Protein AF-A0A140NJE4-F1 (afdb_monomer_lite)

Foldseek 3Di:
DAQVVVLVVCLVCLQPVDDDLVVQLVQLVVVCVVCVVVVHNDDSVNSRDDGPPPVSVVVNVVPPVRNVVVVVVVD

InterPro domains:
  IPR009350 Minor tail T [PF06223] (2-62)

Radius of gyration: 18.77 Å; chains: 1; bounding box: 41×19×50 Å

Sequence (75 aa):
MPASELQLWWAFDSINPIGDARQDVHAAQITAAIFNAQGVKTTLNDTLLRWDVESVQAEEQAGSGLEDFFASLSG

Secondary structure (DSSP, 8-state):
--HHHHHHHHHHHHS-SS--HHHHHHHHHHHHHHHHHTT----HHHHS----HHHHHHHGGGTTHHHHHHHHH--

Organism: Providencia stuartii (strain MRSN 2154) (NCBI:txid1157951)

pLDDT: mean 77.49, std 11.16, range [56.03, 94.12]

Structure (mmCIF, N/CA/C/O backbone):
data_AF-A0A140NJE4-F1
#
_entry.id   AF-A0A140NJE4-F1
#
loop_
_atom_site.group_PDB
_atom_site.id
_atom_site.type_symbol
_atom_site.label_atom_id
_atom_site.label_alt_id
_atom_site.label_comp_id
_atom_site.label_asym_id
_atom_site.label_entity_id
_atom_site.label_seq_id
_atom_site.pdbx_PDB_ins_code
_atom_site.Cartn_x
_atom_site.Cartn_y
_atom_site.Cartn_z
_atom_site.occupancy
_atom_site.B_iso_or_equiv
_atom_site.auth_seq_id
_atom_site.auth_comp_id
_atom_site.auth_asym_id
_atom_site.auth_atom_id
_atom_site.pdbx_PDB_model_num
ATOM 1 N N . MET A 1 1 ? 22.745 10.632 -19.583 1.00 58.06 1 MET A N 1
ATOM 2 C CA . MET A 1 1 ? 22.457 9.456 -18.739 1.00 58.06 1 MET A CA 1
ATOM 3 C C . MET A 1 1 ? 22.139 8.313 -19.689 1.00 58.06 1 MET A C 1
ATOM 5 O O . MET A 1 1 ? 21.433 8.585 -20.657 1.00 58.06 1 MET A O 1
ATOM 9 N N . PRO A 1 2 ? 22.744 7.128 -19.536 1.00 78.50 2 PRO A N 1
ATOM 10 C CA . PRO A 1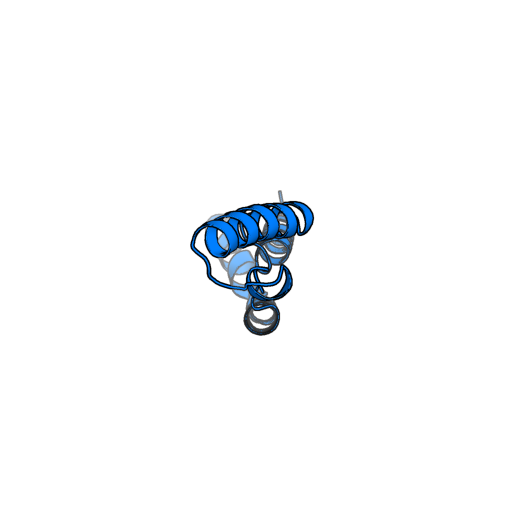 2 ? 22.475 5.982 -20.404 1.00 78.50 2 PRO A CA 1
ATOM 11 C C . PRO A 1 2 ? 21.036 5.474 -20.212 1.00 78.50 2 PRO A C 1
ATOM 13 O O . PRO A 1 2 ? 20.475 5.612 -19.126 1.00 78.50 2 PRO A O 1
ATOM 16 N N . ALA A 1 3 ? 20.435 4.907 -21.261 1.00 77.12 3 ALA A N 1
ATOM 17 C CA . ALA A 1 3 ? 19.047 4.432 -21.235 1.00 77.12 3 ALA A CA 1
ATOM 18 C C . ALA A 1 3 ? 18.834 3.312 -20.196 1.00 77.12 3 ALA A C 1
ATOM 20 O O . ALA A 1 3 ? 17.883 3.388 -19.421 1.00 77.12 3 ALA A O 1
ATOM 21 N N . SER A 1 4 ? 19.804 2.407 -20.048 1.00 75.62 4 SER A N 1
ATOM 22 C CA . SER A 1 4 ? 19.878 1.440 -18.937 1.00 75.62 4 SER A CA 1
ATOM 23 C C . SER A 1 4 ? 19.724 2.020 -17.519 1.00 75.62 4 SER A C 1
ATOM 25 O O . SER A 1 4 ? 19.104 1.389 -16.665 1.00 75.62 4 SER A O 1
ATOM 27 N N . GLU A 1 5 ? 20.247 3.217 -17.230 1.00 81.88 5 GLU A N 1
ATOM 28 C CA . GLU A 1 5 ? 20.092 3.839 -15.904 1.00 81.88 5 GLU A CA 1
ATOM 29 C C . GLU A 1 5 ? 18.659 4.347 -15.694 1.00 81.88 5 GLU A C 1
ATOM 31 O O . GLU A 1 5 ? 18.086 4.167 -14.622 1.00 81.88 5 GLU A O 1
ATOM 36 N N . LEU A 1 6 ? 18.042 4.917 -16.732 1.00 79.69 6 LEU A N 1
ATOM 37 C CA . LEU A 1 6 ? 16.639 5.342 -16.700 1.00 79.69 6 LEU A CA 1
ATOM 38 C C . LEU A 1 6 ? 15.704 4.138 -16.533 1.00 79.69 6 LEU A C 1
ATOM 40 O O . LEU A 1 6 ? 14.711 4.208 -15.816 1.00 79.69 6 LEU A O 1
ATOM 44 N N . GLN A 1 7 ? 16.067 3.013 -17.139 1.00 78.88 7 GLN A N 1
ATOM 45 C CA . GLN A 1 7 ? 15.339 1.760 -17.031 1.00 78.88 7 GLN A CA 1
ATOM 46 C C . GLN A 1 7 ? 15.390 1.165 -15.619 1.00 78.88 7 GLN A C 1
ATOM 48 O O . GLN A 1 7 ? 14.370 0.703 -15.117 1.00 78.88 7 GLN A O 1
ATOM 53 N N . LEU A 1 8 ? 16.542 1.251 -14.947 1.00 80.50 8 LEU A N 1
ATOM 54 C CA . LEU A 1 8 ? 16.679 0.884 -13.535 1.00 80.50 8 LEU A CA 1
ATOM 55 C C . LEU A 1 8 ? 15.831 1.775 -12.621 1.00 80.50 8 LEU A C 1
ATOM 57 O O . LEU A 1 8 ? 15.211 1.273 -11.689 1.00 80.50 8 LEU A O 1
ATOM 61 N N . TRP A 1 9 ? 15.768 3.081 -12.888 1.00 76.19 9 TRP A N 1
ATOM 62 C CA . TRP A 1 9 ? 14.896 3.991 -12.137 1.00 76.19 9 TRP A CA 1
ATOM 63 C C . TRP A 1 9 ? 13.413 3.699 -12.362 1.00 76.19 9 TRP A C 1
ATOM 65 O O . TRP A 1 9 ? 12.634 3.740 -11.415 1.00 76.19 9 TRP A O 1
ATOM 75 N N . TRP A 1 10 ? 13.026 3.362 -13.592 1.00 75.69 10 TRP A N 1
ATOM 76 C CA . TRP A 1 10 ? 11.650 2.985 -13.898 1.00 75.69 10 TRP A CA 1
ATOM 77 C C . TRP A 1 10 ? 11.268 1.656 -13.231 1.00 75.69 10 TRP A C 1
ATOM 79 O O . TRP A 1 10 ? 10.201 1.554 -12.633 1.00 75.69 10 TRP A O 1
ATOM 89 N N . ALA A 1 11 ? 12.167 0.671 -13.246 1.00 72.31 11 ALA A N 1
ATOM 90 C CA . ALA A 1 11 ? 12.008 -0.582 -12.515 1.00 72.31 11 ALA A CA 1
ATOM 91 C C . ALA A 1 11 ? 11.889 -0.346 -10.999 1.00 72.31 11 ALA A C 1
ATOM 93 O O . ALA A 1 11 ? 10.995 -0.881 -10.350 1.00 72.31 11 ALA A O 1
ATOM 94 N N . PHE A 1 12 ? 12.718 0.535 -10.437 1.00 72.12 12 PHE A N 1
ATOM 95 C CA . PHE A 1 12 ? 12.657 0.899 -9.022 1.00 72.12 12 PHE A CA 1
ATOM 96 C C . PHE A 1 12 ? 11.304 1.517 -8.618 1.00 72.12 12 PHE A C 1
ATOM 98 O O . PHE A 1 12 ? 10.778 1.188 -7.557 1.00 72.12 12 PHE A O 1
ATOM 105 N N . ASP A 1 13 ? 10.725 2.371 -9.466 1.00 73.25 13 ASP A N 1
ATOM 106 C CA . ASP A 1 13 ? 9.452 3.065 -9.202 1.00 73.25 13 ASP A CA 1
ATOM 107 C C . ASP A 1 13 ? 8.209 2.220 -9.556 1.00 73.25 13 ASP A C 1
ATOM 109 O O . ASP A 1 13 ? 7.102 2.489 -9.094 1.00 73.25 13 ASP A O 1
ATOM 113 N N . SER A 1 14 ? 8.378 1.157 -10.348 1.00 70.38 14 SER A N 1
ATOM 114 C CA . SER A 1 14 ? 7.272 0.341 -10.869 1.00 70.38 14 SER A CA 1
ATOM 115 C C . SER A 1 14 ? 6.424 -0.344 -9.786 1.00 70.38 14 SER A C 1
ATOM 117 O O . SER A 1 14 ? 5.228 -0.549 -9.984 1.00 70.38 14 SER A O 1
ATOM 119 N N . ILE A 1 15 ? 7.009 -0.654 -8.623 1.00 67.81 15 ILE A N 1
ATOM 120 C CA . ILE A 1 15 ? 6.305 -1.292 -7.498 1.00 67.81 15 ILE A CA 1
ATOM 121 C C . ILE A 1 15 ? 5.538 -0.266 -6.656 1.00 67.81 15 ILE A C 1
ATOM 123 O O . ILE A 1 15 ? 4.452 -0.568 -6.169 1.00 67.81 15 ILE A O 1
ATOM 127 N N . ASN A 1 16 ? 6.080 0.937 -6.464 1.00 69.00 16 ASN A N 1
ATOM 128 C CA . ASN A 1 16 ? 5.421 1.996 -5.704 1.00 69.00 16 ASN A CA 1
ATOM 129 C C . ASN A 1 16 ? 5.593 3.338 -6.427 1.00 69.00 16 ASN A C 1
ATOM 131 O O . ASN A 1 16 ? 6.549 4.055 -6.146 1.00 69.00 16 ASN A O 1
ATOM 135 N N . PRO A 1 17 ? 4.649 3.703 -7.309 1.00 61.97 17 PRO A N 1
ATOM 136 C CA . PRO A 1 17 ? 4.799 4.850 -8.203 1.00 61.97 17 PRO A CA 1
ATOM 137 C C . PRO A 1 17 ? 4.658 6.214 -7.505 1.00 61.97 17 PRO A C 1
ATOM 139 O O . PRO A 1 17 ? 4.642 7.249 -8.172 1.00 61.97 17 PRO A O 1
ATOM 142 N N . ILE A 1 18 ? 4.416 6.245 -6.184 1.00 61.62 18 ILE A N 1
ATOM 143 C CA . ILE A 1 18 ? 4.019 7.470 -5.471 1.00 61.62 18 ILE A CA 1
ATOM 144 C C . ILE A 1 18 ? 4.775 7.696 -4.150 1.00 61.62 18 ILE A C 1
ATOM 146 O O . ILE A 1 18 ? 4.904 8.859 -3.753 1.00 61.62 18 ILE A O 1
ATOM 150 N N . GLY A 1 19 ? 5.285 6.674 -3.448 1.00 62.16 19 GLY A N 1
ATOM 151 C CA . GLY A 1 19 ? 5.832 6.909 -2.106 1.00 62.16 19 GLY A CA 1
ATOM 152 C C . GLY A 1 19 ? 6.766 5.856 -1.519 1.00 62.16 19 GLY A C 1
ATOM 153 O O . GLY A 1 19 ? 6.881 4.731 -1.973 1.00 62.16 19 GLY A O 1
ATOM 154 N N . ASP A 1 20 ? 7.458 6.241 -0.450 1.00 74.75 20 ASP A N 1
ATOM 155 C CA . ASP A 1 20 ? 8.149 5.303 0.441 1.00 74.75 20 ASP A CA 1
ATOM 156 C C . ASP A 1 20 ? 7.104 4.526 1.268 1.00 74.75 20 ASP A C 1
ATOM 158 O O . ASP A 1 20 ? 6.075 5.082 1.660 1.00 74.75 20 ASP A O 1
ATOM 162 N N . ALA A 1 21 ? 7.394 3.277 1.639 1.00 75.50 21 ALA A N 1
ATOM 163 C CA . ALA A 1 21 ? 6.544 2.444 2.497 1.00 75.50 21 ALA A CA 1
ATOM 164 C C . ALA A 1 21 ? 6.135 3.153 3.807 1.00 75.50 21 ALA A C 1
ATOM 166 O O . ALA A 1 21 ? 5.079 2.889 4.384 1.00 75.50 21 ALA A O 1
ATOM 167 N N . ARG A 1 22 ? 6.956 4.098 4.287 1.00 80.06 22 ARG A N 1
ATOM 168 C CA . ARG A 1 22 ? 6.635 4.941 5.451 1.00 80.06 22 ARG A CA 1
ATOM 169 C C . ARG A 1 22 ? 5.443 5.870 5.213 1.00 80.06 22 ARG A C 1
ATOM 171 O O . ARG A 1 22 ? 4.663 6.093 6.140 1.00 80.06 22 ARG A O 1
ATOM 178 N N . GLN A 1 23 ? 5.301 6.423 4.010 1.00 84.19 23 GLN A N 1
ATOM 179 C CA . GLN A 1 23 ? 4.134 7.231 3.655 1.00 84.19 23 GLN A CA 1
ATOM 180 C C . GLN A 1 23 ? 2.874 6.375 3.552 1.00 84.19 23 GLN A C 1
ATOM 182 O O . GLN A 1 23 ? 1.824 6.819 4.017 1.00 84.19 23 GLN A O 1
ATOM 187 N N . ASP A 1 24 ? 2.988 5.142 3.058 1.00 85.69 24 ASP A N 1
ATOM 188 C CA . ASP A 1 24 ? 1.852 4.219 2.957 1.00 85.69 24 ASP A CA 1
ATOM 189 C C . ASP A 1 24 ? 1.264 3.894 4.337 1.00 85.69 24 ASP A C 1
ATOM 191 O O . ASP A 1 24 ? 0.048 3.935 4.534 1.00 85.69 24 ASP A O 1
ATOM 195 N N . VAL A 1 25 ? 2.120 3.671 5.342 1.00 88.94 25 VAL A N 1
ATOM 196 C CA . VAL A 1 25 ? 1.683 3.451 6.733 1.00 88.94 25 VAL A CA 1
ATOM 197 C C . VAL A 1 25 ? 0.981 4.683 7.303 1.00 88.94 25 VAL A C 1
ATOM 199 O O . VAL A 1 25 ? -0.041 4.559 7.979 1.00 88.94 25 VAL A O 1
ATOM 202 N N . HIS A 1 26 ? 1.497 5.881 7.030 1.00 89.62 26 HIS A N 1
ATOM 203 C CA . HIS A 1 26 ? 0.881 7.117 7.510 1.00 89.62 26 HIS A CA 1
ATOM 204 C C . HIS A 1 26 ? -0.487 7.364 6.854 1.00 89.62 26 HIS A C 1
ATOM 206 O O . HIS A 1 26 ? -1.451 7.729 7.532 1.00 89.62 26 HIS A O 1
ATOM 212 N N . ALA A 1 27 ? -0.602 7.109 5.549 1.00 89.81 27 ALA A N 1
ATOM 213 C CA . ALA A 1 27 ? -1.873 7.175 4.838 1.00 89.81 27 ALA A CA 1
ATOM 214 C C . ALA A 1 27 ? -2.889 6.187 5.432 1.00 89.81 27 ALA A C 1
ATOM 216 O O . ALA A 1 27 ? -4.021 6.587 5.722 1.00 89.81 27 ALA A O 1
ATOM 217 N N . ALA A 1 28 ? -2.461 4.949 5.706 1.00 90.38 28 ALA A N 1
ATOM 218 C CA . ALA A 1 28 ? -3.277 3.910 6.330 1.00 90.38 28 ALA A CA 1
ATOM 219 C C . ALA A 1 28 ? -3.763 4.302 7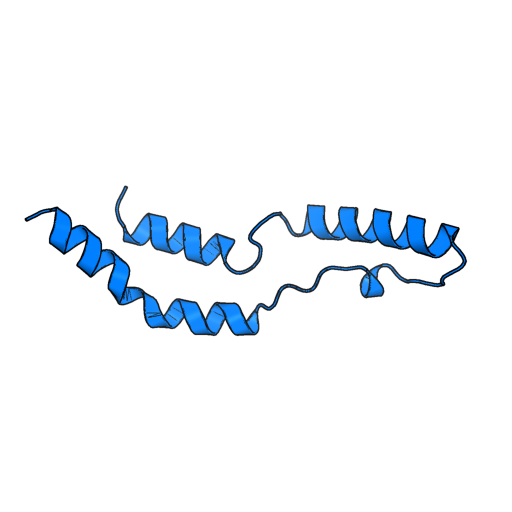.735 1.00 90.38 28 ALA A C 1
ATOM 221 O O . ALA A 1 28 ? -4.916 4.036 8.085 1.00 90.38 28 ALA A O 1
ATOM 222 N N . GLN A 1 29 ? -2.921 4.968 8.536 1.00 92.31 29 GLN A N 1
ATOM 223 C CA . GLN A 1 29 ? -3.295 5.468 9.864 1.00 92.31 29 GLN A CA 1
ATOM 224 C C . GLN A 1 29 ? -4.412 6.510 9.785 1.00 92.31 29 GLN A C 1
ATOM 226 O O . GLN A 1 29 ? -5.383 6.430 10.541 1.00 92.31 29 GLN A O 1
ATOM 231 N N . ILE A 1 30 ? -4.301 7.465 8.858 1.00 92.88 30 ILE A N 1
ATOM 232 C CA . ILE A 1 30 ? -5.322 8.499 8.654 1.00 92.88 30 ILE A CA 1
ATOM 233 C C . ILE A 1 30 ? -6.639 7.864 8.197 1.00 92.88 30 ILE A C 1
ATOM 235 O O . ILE A 1 30 ? -7.692 8.175 8.754 1.00 92.88 30 ILE A O 1
ATOM 239 N N . THR A 1 31 ? -6.600 6.945 7.228 1.00 91.56 31 THR A N 1
ATOM 240 C CA . THR A 1 31 ? -7.819 6.272 6.747 1.00 91.56 31 THR A CA 1
ATOM 241 C C . THR A 1 31 ? -8.474 5.453 7.849 1.00 91.56 31 THR A C 1
ATOM 243 O O . THR A 1 31 ? -9.681 5.571 8.051 1.00 91.56 31 THR A O 1
ATOM 246 N N . ALA A 1 32 ? -7.693 4.680 8.611 1.00 92.56 32 ALA A N 1
ATOM 247 C CA . ALA A 1 32 ? -8.213 3.914 9.738 1.00 92.56 32 ALA A CA 1
ATOM 248 C C . ALA A 1 32 ? -8.865 4.829 10.783 1.00 92.56 32 ALA A C 1
ATOM 250 O O . ALA A 1 32 ? -9.934 4.501 11.294 1.00 92.56 32 ALA A O 1
ATOM 251 N N . ALA A 1 33 ? -8.271 5.986 11.090 1.00 92.44 33 ALA A N 1
ATOM 252 C CA . ALA A 1 33 ? -8.856 6.946 12.022 1.00 92.44 33 ALA A CA 1
ATOM 253 C C . ALA A 1 33 ? -10.193 7.511 11.512 1.00 92.44 33 ALA A C 1
ATOM 255 O O . ALA A 1 33 ? -11.152 7.593 12.279 1.00 92.44 33 ALA A O 1
ATOM 256 N N . ILE A 1 3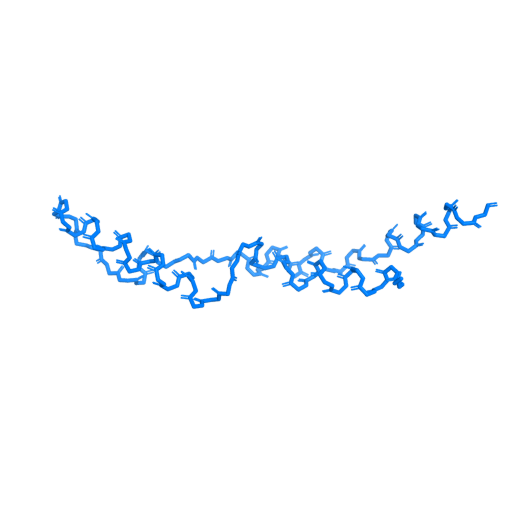4 ? -10.285 7.844 10.220 1.00 94.12 34 ILE A N 1
ATOM 257 C CA . ILE A 1 34 ? -11.512 8.366 9.598 1.00 94.12 34 ILE A CA 1
ATOM 258 C C . ILE A 1 34 ? -12.623 7.308 9.598 1.00 94.12 34 ILE A C 1
ATOM 260 O O . ILE A 1 34 ? -13.746 7.605 10.004 1.00 94.12 34 ILE A O 1
ATOM 264 N N . PHE A 1 35 ? -12.325 6.069 9.201 1.00 92.00 35 PHE A N 1
ATOM 265 C CA . PHE A 1 35 ? -13.313 4.985 9.193 1.00 92.00 35 PHE A CA 1
ATOM 266 C C . PHE A 1 35 ? -13.791 4.621 10.603 1.00 92.00 35 PHE A C 1
ATOM 268 O O . PHE A 1 35 ? -14.996 4.484 10.830 1.00 92.00 35 PHE A O 1
ATOM 275 N N . ASN A 1 36 ? -12.878 4.572 11.578 1.00 91.88 36 ASN A N 1
ATOM 276 C CA . ASN A 1 36 ? -13.248 4.351 12.976 1.00 91.88 36 ASN A CA 1
ATOM 277 C C . ASN A 1 36 ? -14.096 5.503 13.538 1.00 91.88 36 ASN A C 1
ATOM 279 O O . ASN A 1 36 ? -15.041 5.249 14.285 1.00 91.88 36 ASN A O 1
ATOM 283 N N . ALA A 1 37 ? -13.834 6.753 13.140 1.00 91.81 37 ALA A N 1
ATOM 284 C CA . ALA A 1 37 ? -14.663 7.898 13.520 1.00 91.81 37 ALA A CA 1
ATOM 285 C C . ALA A 1 37 ? -16.090 7.825 12.941 1.00 91.81 37 ALA A C 1
ATOM 287 O O . ALA A 1 37 ? -17.023 8.350 13.545 1.00 91.81 37 ALA A O 1
ATOM 288 N N . GLN A 1 38 ? -16.280 7.137 11.812 1.00 92.06 38 GLN A N 1
ATOM 289 C CA . GLN A 1 38 ? -17.594 6.866 11.215 1.00 92.06 38 GLN A CA 1
ATOM 290 C C . GLN A 1 38 ? -18.299 5.641 11.828 1.00 92.06 38 GLN A C 1
ATOM 292 O O . GLN A 1 38 ? -19.408 5.298 11.421 1.00 92.06 38 GLN A O 1
ATOM 297 N N . GLY A 1 39 ? -17.684 4.983 12.817 1.00 88.88 39 GLY A N 1
ATOM 298 C CA . GLY A 1 39 ? -18.232 3.801 13.486 1.00 88.88 39 GLY A CA 1
ATOM 299 C C . GLY A 1 39 ? -17.905 2.472 12.798 1.00 88.88 39 GLY A C 1
ATOM 300 O O . GLY A 1 39 ? -18.388 1.429 13.241 1.00 88.88 39 GLY A O 1
ATOM 301 N N . VAL A 1 40 ? -17.072 2.478 11.753 1.00 88.38 40 VAL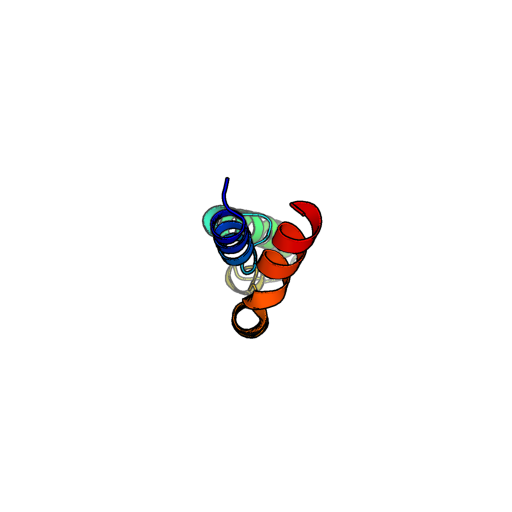 A N 1
ATOM 302 C CA . VAL A 1 40 ? -16.588 1.260 11.092 1.00 88.38 40 VAL A CA 1
ATOM 303 C C . VAL A 1 40 ? -15.342 0.764 11.823 1.00 88.38 40 VAL A C 1
ATOM 305 O O . VAL A 1 40 ? -14.340 1.467 11.891 1.00 88.38 40 VAL A O 1
ATOM 308 N N . LYS A 1 41 ? -15.376 -0.459 12.369 1.00 85.75 41 LYS A N 1
ATOM 309 C CA . LYS A 1 41 ? -14.193 -1.078 12.987 1.00 85.75 41 LYS A CA 1
ATOM 310 C C . LYS A 1 41 ? -13.221 -1.549 11.907 1.00 85.75 41 LYS A C 1
ATOM 312 O O . LYS A 1 41 ? -13.370 -2.648 11.386 1.00 85.75 41 LYS A O 1
ATOM 317 N N . THR A 1 42 ? -12.225 -0.726 11.617 1.00 85.56 42 THR A N 1
ATOM 318 C CA . THR A 1 42 ? -11.124 -1.036 10.691 1.00 85.56 42 THR A CA 1
ATOM 319 C C . THR A 1 42 ? -9.797 -1.063 11.429 1.00 85.56 42 THR A C 1
ATOM 321 O O . THR A 1 42 ? -9.513 -0.178 12.243 1.00 85.56 42 THR A O 1
ATOM 324 N N . THR A 1 43 ? -8.974 -2.067 11.135 1.00 88.38 43 THR A N 1
ATOM 325 C CA . THR A 1 43 ? -7.598 -2.147 11.628 1.00 88.38 43 THR A CA 1
ATOM 326 C C . THR A 1 43 ? -6.632 -1.502 10.637 1.00 88.38 43 THR A C 1
ATOM 328 O O . THR A 1 43 ? -6.962 -1.313 9.469 1.00 88.38 43 THR A O 1
ATOM 331 N N . LEU A 1 44 ? -5.419 -1.174 11.089 1.00 87.12 44 LEU A N 1
ATOM 332 C CA . LEU A 1 44 ? -4.399 -0.574 10.223 1.00 87.12 44 LEU A CA 1
ATOM 333 C C . LEU A 1 44 ? -4.038 -1.472 9.028 1.00 87.12 44 LEU A C 1
ATOM 335 O O . LEU A 1 44 ? -3.754 -0.973 7.949 1.00 87.12 44 LEU A O 1
ATOM 339 N N . ASN A 1 45 ? -4.072 -2.795 9.210 1.00 86.31 45 ASN A N 1
ATOM 340 C CA . ASN A 1 45 ? -3.775 -3.747 8.139 1.00 86.31 45 ASN A CA 1
ATOM 341 C C . ASN A 1 45 ? -4.869 -3.783 7.064 1.00 86.31 45 ASN A C 1
ATOM 343 O O . ASN A 1 45 ? -4.571 -4.122 5.923 1.00 86.31 45 ASN A O 1
ATOM 347 N N . ASP A 1 46 ? -6.109 -3.423 7.412 1.00 86.31 46 ASP A N 1
ATOM 348 C CA . ASP A 1 46 ? -7.220 -3.371 6.455 1.00 86.31 46 ASP A CA 1
ATOM 349 C C . ASP A 1 46 ? -7.136 -2.134 5.553 1.00 86.31 46 ASP A C 1
ATOM 351 O O . ASP A 1 46 ? -7.660 -2.139 4.443 1.00 86.31 46 ASP A O 1
ATOM 355 N N . THR A 1 47 ? -6.490 -1.067 6.032 1.00 86.06 47 THR A N 1
ATOM 356 C CA . THR A 1 47 ? -6.328 0.199 5.304 1.00 86.06 47 THR A CA 1
ATOM 357 C C . THR A 1 47 ? -4.938 0.369 4.698 1.00 86.06 47 THR A C 1
ATOM 359 O O . THR A 1 47 ? -4.693 1.363 4.015 1.00 86.06 47 THR A O 1
ATOM 362 N N . LEU A 1 48 ? -4.025 -0.579 4.934 1.00 88.06 48 LEU A N 1
ATOM 363 C CA . LEU A 1 48 ? -2.685 -0.547 4.366 1.00 88.06 48 LEU A CA 1
ATOM 364 C C . LEU A 1 48 ? -2.735 -0.881 2.877 1.00 88.06 48 LEU A C 1
ATOM 366 O O . LEU A 1 48 ? -3.257 -1.922 2.472 1.00 88.06 48 LEU A O 1
ATOM 370 N N . LEU A 1 49 ? -2.155 0.004 2.069 1.00 81.75 49 LEU A N 1
ATOM 371 C CA . LEU A 1 49 ? -2.060 -0.208 0.636 1.00 81.75 49 LEU A CA 1
ATOM 372 C C . LEU A 1 49 ? -1.150 -1.411 0.349 1.00 81.75 49 LEU A C 1
ATOM 374 O O . LEU A 1 49 ? -0.047 -1.515 0.886 1.00 81.75 49 LEU A O 1
ATOM 378 N N . ARG A 1 50 ? -1.623 -2.329 -0.495 1.00 79.06 50 ARG A N 1
ATOM 37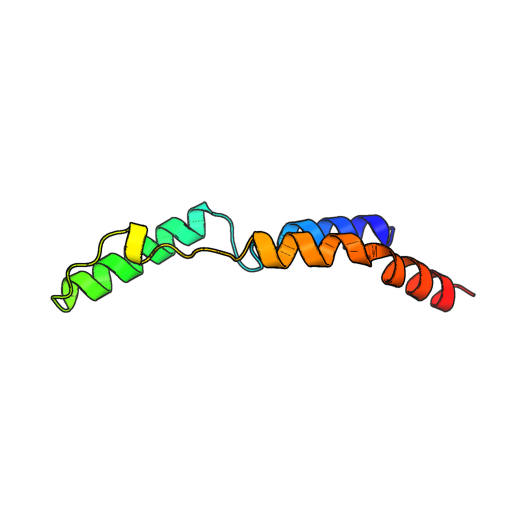9 C CA . ARG A 1 50 ? -0.843 -3.470 -0.983 1.00 79.06 50 ARG A CA 1
ATOM 380 C C . ARG A 1 50 ? -0.621 -3.291 -2.469 1.00 79.06 50 ARG A C 1
ATOM 382 O O . ARG A 1 50 ? -1.529 -3.512 -3.263 1.00 79.06 50 ARG A O 1
ATOM 389 N N . TRP A 1 51 ? 0.582 -2.848 -2.801 1.00 76.75 51 TRP A N 1
ATOM 390 C CA . TRP A 1 51 ? 1.036 -2.749 -4.175 1.00 76.75 51 TRP A CA 1
ATOM 391 C C . TRP A 1 51 ? 1.174 -4.143 -4.787 1.00 76.75 51 TRP A C 1
ATOM 393 O O . TRP A 1 51 ? 1.560 -5.094 -4.099 1.00 76.75 51 TRP A O 1
ATOM 403 N N . ASP A 1 52 ? 0.815 -4.268 -6.061 1.00 72.69 52 ASP A N 1
ATOM 404 C CA . ASP A 1 52 ? 0.890 -5.530 -6.790 1.00 72.69 52 ASP A CA 1
ATOM 405 C C . ASP A 1 52 ? 2.337 -5.791 -7.221 1.00 72.69 52 ASP A C 1
ATOM 407 O O . ASP A 1 52 ? 2.794 -5.405 -8.291 1.00 72.69 52 ASP A O 1
ATOM 411 N N . VAL A 1 53 ? 3.096 -6.409 -6.320 1.00 67.88 53 VAL A N 1
ATOM 412 C CA . VAL A 1 53 ? 4.505 -6.756 -6.543 1.00 67.88 53 VAL A CA 1
ATOM 413 C C . VAL A 1 53 ? 4.649 -7.827 -7.637 1.00 67.88 53 VAL A C 1
ATOM 415 O O . VAL A 1 53 ? 5.692 -7.924 -8.281 1.00 67.88 53 VAL A O 1
ATOM 418 N N . GLU A 1 54 ? 3.611 -8.638 -7.846 1.00 63.50 54 GLU A N 1
ATOM 419 C CA . GLU A 1 54 ? 3.644 -9.810 -8.720 1.00 63.50 54 GLU A CA 1
ATOM 420 C C . GLU A 1 54 ? 3.375 -9.424 -10.181 1.00 63.50 54 GLU A C 1
ATOM 422 O O . GLU A 1 54 ? 4.053 -9.923 -11.080 1.00 63.50 54 GLU A O 1
ATOM 427 N N . SER A 1 55 ? 2.480 -8.458 -10.426 1.00 61.62 55 SER A N 1
ATOM 428 C CA . SER A 1 55 ? 2.294 -7.874 -11.763 1.00 61.62 55 SER A CA 1
ATOM 429 C C . SER A 1 55 ? 3.531 -7.125 -12.257 1.00 61.62 55 SER A C 1
ATOM 431 O O . SER A 1 55 ? 3.828 -7.133 -13.448 1.00 61.62 55 SER A O 1
ATOM 433 N N . VAL A 1 56 ? 4.270 -6.496 -11.344 1.00 59.56 56 VAL A N 1
ATOM 434 C CA . VAL A 1 56 ? 5.410 -5.637 -11.675 1.00 59.56 56 VAL A CA 1
ATOM 435 C C . VAL A 1 56 ? 6.658 -6.444 -12.062 1.00 59.56 56 VAL A C 1
ATOM 437 O O . VAL A 1 56 ? 7.317 -6.129 -13.052 1.00 59.56 56 VAL A O 1
ATOM 440 N N . GLN A 1 57 ? 6.940 -7.554 -11.369 1.00 59.22 57 GLN A N 1
ATOM 441 C CA . GLN A 1 57 ? 8.060 -8.449 -11.717 1.00 59.22 57 GLN A CA 1
ATOM 442 C C . GLN A 1 57 ? 7.893 -9.134 -13.086 1.00 59.22 57 GLN A C 1
ATOM 444 O O . GLN A 1 57 ? 8.875 -9.569 -13.694 1.00 59.22 57 GLN A O 1
ATOM 449 N N . ALA A 1 58 ? 6.657 -9.254 -13.580 1.00 59.75 58 ALA A N 1
ATOM 450 C CA . ALA A 1 58 ? 6.379 -9.811 -14.900 1.00 59.75 58 ALA A CA 1
ATOM 451 C C . ALA A 1 58 ? 6.743 -8.841 -16.043 1.00 59.75 58 ALA A C 1
ATOM 453 O O . ALA A 1 58 ? 7.135 -9.295 -17.119 1.00 59.75 58 ALA A O 1
ATOM 454 N N . GLU A 1 59 ? 6.660 -7.524 -15.819 1.00 59.31 59 GLU A N 1
ATOM 455 C CA . GLU A 1 59 ? 6.982 -6.499 -16.825 1.00 59.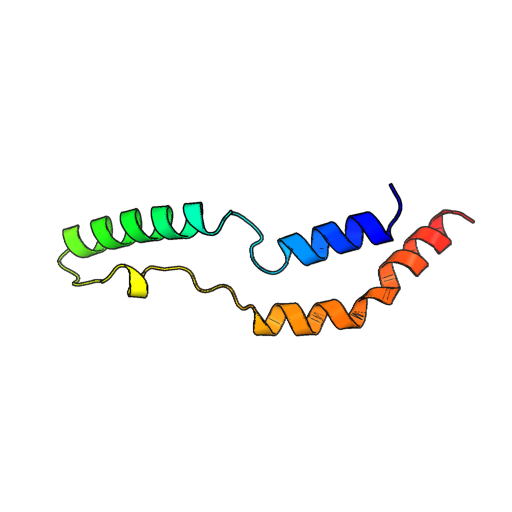31 59 GLU A CA 1
ATOM 456 C C . GLU A 1 59 ? 8.494 -6.229 -16.948 1.00 59.31 59 GLU A C 1
ATOM 458 O O . GLU A 1 59 ? 8.979 -5.970 -18.052 1.00 59.31 59 GLU A O 1
ATOM 463 N N . GLU A 1 60 ? 9.272 -6.379 -15.867 1.00 58.06 60 GLU A N 1
ATOM 464 C CA . GLU A 1 60 ? 10.739 -6.193 -15.873 1.00 58.06 60 GLU A CA 1
ATOM 465 C C . GLU A 1 60 ? 11.474 -7.105 -16.879 1.00 58.06 60 GLU A C 1
ATOM 467 O O . GLU A 1 60 ? 12.512 -6.729 -17.428 1.00 58.06 60 GLU A O 1
ATOM 472 N N . GLN A 1 61 ? 10.933 -8.290 -17.182 1.00 56.03 61 GLN A N 1
ATOM 473 C CA . GLN A 1 61 ? 11.558 -9.255 -18.101 1.00 56.03 61 GLN A CA 1
ATOM 474 C C . GLN A 1 61 ? 11.472 -8.845 -19.585 1.00 56.03 61 GLN A C 1
ATOM 476 O O . GLN A 1 61 ? 12.161 -9.431 -20.419 1.00 56.03 61 GLN A O 1
ATOM 481 N N . ALA A 1 62 ? 10.676 -7.827 -19.933 1.00 60.09 62 ALA A N 1
ATOM 482 C CA . ALA A 1 62 ? 10.480 -7.364 -21.313 1.00 60.09 62 ALA A CA 1
ATOM 483 C C . ALA A 1 62 ? 11.460 -6.248 -21.758 1.00 60.09 62 ALA A C 1
ATOM 485 O O . ALA A 1 62 ? 11.329 -5.693 -22.851 1.00 60.09 62 ALA A O 1
ATOM 486 N N . GLY A 1 63 ? 12.442 -5.899 -20.922 1.00 58.62 63 GLY A N 1
ATOM 487 C CA . GLY A 1 63 ? 13.236 -4.668 -20.995 1.00 58.62 63 GLY A CA 1
ATOM 488 C C . GLY A 1 63 ? 14.262 -4.490 -22.129 1.00 58.62 63 GLY A C 1
ATOM 489 O O . GLY A 1 63 ? 15.251 -3.806 -21.903 1.00 58.62 63 GLY A O 1
ATOM 490 N N . SER A 1 64 ? 14.099 -5.023 -23.342 1.00 64.62 64 SER A N 1
ATOM 491 C CA . SER A 1 64 ? 15.060 -4.725 -24.434 1.00 64.62 64 SER A CA 1
ATOM 492 C C . SER A 1 64 ? 14.642 -3.573 -25.360 1.00 64.62 64 SER A C 1
ATOM 494 O O . SER A 1 64 ? 15.485 -2.999 -26.039 1.00 64.62 64 SER A O 1
ATOM 496 N N . GLY A 1 65 ? 13.357 -3.204 -25.395 1.00 69.88 65 GLY A N 1
ATOM 497 C CA . GLY A 1 65 ? 12.825 -2.302 -26.430 1.00 69.88 65 GLY A CA 1
ATOM 498 C C . GLY A 1 65 ? 13.232 -0.824 -26.322 1.00 69.88 65 GLY A C 1
ATOM 499 O O . GLY A 1 65 ? 13.181 -0.104 -27.317 1.00 69.88 65 GLY A O 1
ATOM 500 N N . LEU A 1 66 ? 13.632 -0.350 -25.137 1.00 72.81 66 LEU A N 1
ATOM 501 C CA . LEU A 1 66 ? 14.011 1.055 -24.924 1.00 72.81 66 LEU A CA 1
ATOM 502 C C . LEU A 1 66 ? 15.400 1.381 -25.480 1.00 72.81 66 LEU A C 1
ATOM 504 O O . LEU A 1 66 ? 15.577 2.432 -26.098 1.00 72.81 66 LEU A O 1
ATOM 508 N N . GLU A 1 67 ? 16.367 0.482 -25.300 1.00 74.56 67 GLU A N 1
ATOM 509 C CA . GLU A 1 67 ? 17.728 0.664 -25.810 1.00 74.56 67 GLU A CA 1
ATOM 510 C C . GLU A 1 67 ? 17.725 0.715 -27.348 1.00 74.56 67 GLU A C 1
ATOM 512 O O . GLU A 1 67 ? 18.359 1.590 -27.940 1.00 74.56 67 GLU A O 1
ATOM 517 N N . ASP A 1 68 ? 16.923 -0.143 -27.989 1.00 78.44 68 ASP A N 1
ATOM 518 C CA . ASP A 1 68 ? 16.729 -0.159 -29.445 1.00 78.44 68 ASP A CA 1
ATOM 519 C C . ASP A 1 68 ? 16.102 1.151 -29.960 1.00 78.44 68 ASP A C 1
ATOM 521 O O . ASP A 1 68 ? 16.505 1.687 -30.997 1.00 78.44 68 ASP A O 1
ATOM 525 N N . PHE A 1 69 ? 15.147 1.719 -29.216 1.00 80.31 69 PHE A N 1
ATOM 526 C CA . PHE A 1 69 ? 14.522 3.000 -29.550 1.00 80.31 69 PHE A CA 1
ATOM 527 C C . PHE A 1 69 ? 15.516 4.168 -29.470 1.00 80.31 69 PHE A C 1
ATOM 529 O O . PHE A 1 69 ? 15.610 4.959 -30.412 1.00 80.31 69 PHE A O 1
ATOM 536 N N . PHE A 1 70 ? 16.301 4.271 -28.395 1.00 79.56 70 PHE A N 1
ATOM 537 C CA . PHE A 1 70 ? 17.316 5.324 -28.279 1.00 79.56 70 PHE A CA 1
ATOM 538 C C . PHE A 1 70 ? 18.448 5.157 -29.293 1.00 79.56 70 PHE A C 1
ATOM 540 O O . PHE A 1 70 ? 18.912 6.156 -29.847 1.00 79.56 70 PHE A O 1
ATOM 547 N N . ALA A 1 71 ? 18.844 3.918 -29.598 1.00 81.44 71 ALA A N 1
ATOM 548 C CA . ALA A 1 71 ? 19.794 3.642 -30.668 1.00 81.44 71 ALA A CA 1
ATOM 549 C C . ALA A 1 71 ? 19.273 4.172 -32.016 1.00 81.44 71 ALA A C 1
ATOM 551 O O . ALA A 1 71 ? 20.015 4.852 -32.727 1.00 81.44 71 ALA A O 1
ATOM 552 N N . SER A 1 72 ? 17.984 3.962 -32.321 1.00 86.31 72 SER A N 1
ATOM 553 C CA . SER A 1 72 ? 17.349 4.428 -33.565 1.00 86.31 72 SER A CA 1
ATOM 554 C C . SER A 1 72 ? 17.280 5.953 -33.729 1.00 86.31 72 SER A C 1
ATOM 556 O O . SER A 1 72 ? 17.246 6.437 -34.854 1.00 86.31 72 SER A O 1
ATOM 558 N N . LEU A 1 73 ? 17.284 6.714 -32.631 1.00 82.44 73 LEU A N 1
ATOM 559 C CA . LEU A 1 73 ? 17.272 8.184 -32.649 1.00 82.44 73 LEU A CA 1
ATOM 560 C C . LEU A 1 73 ? 18.672 8.802 -32.769 1.00 82.44 73 LEU A C 1
ATOM 562 O O . LEU A 1 73 ? 18.790 10.010 -32.972 1.00 82.44 73 LEU A O 1
ATOM 566 N N . SER A 1 74 ? 19.721 7.998 -32.581 1.00 79.56 74 SER A N 1
ATOM 567 C CA . SER A 1 74 ? 21.114 8.460 -32.573 1.00 79.56 74 SER A CA 1
ATOM 568 C C . SER A 1 74 ? 21.852 8.263 -33.906 1.00 79.56 74 SER A C 1
ATOM 570 O O . SER A 1 74 ? 22.996 8.705 -34.024 1.00 79.56 74 SER A O 1
ATOM 572 N N . GLY A 1 75 ? 21.208 7.613 -34.886 1.00 61.59 75 GLY A N 1
ATOM 573 C CA . GLY A 1 75 ? 21.676 7.455 -36.271 1.00 61.59 75 GLY A CA 1
ATOM 574 C C . GLY A 1 75 ? 21.064 8.478 -37.217 1.00 61.59 75 GLY A C 1
ATOM 575 O O . GLY A 1 75 ? 21.777 8.872 -38.166 1.00 61.59 75 GLY A O 1
#